Protein AF-A0AA48KE29-F1 (afdb_monomer_lite)

Sequence (169 aa):
MADDFLARIPGLPEPDLRAYLAGARRYRREAVEAAAAELQRRGLPLSPGEWAALRPEPEPPRTGLFRDAAGPRLPRIRLVTGLILGAGAAGALAARIWAVRQDLPFELEPTDSKVYLRQMEMVAGKSNLVASQLRHGWEALWAPPALPWTLLVLALALAGAFWRVTTRP

pLDDT: mean 70.02, std 10.38, range [44.47, 83.56]

Organism: NCBI:txid2927980

Radius of gyration: 36.92 Å; chains: 1; bounding box: 67×44×98 Å

Foldseek 3Di:
DCVVLLVCLLVDDPVVLVVCLVPVVPDDLSNVVSSVVNCVVVVNDDDPVSVVSNDPDPDDPPPPPVPPVDPPCVVVLVVVLCVLQVVLQVQLVVLLVVLVVPPDPPDPDCCPPPVNLVVCCVPPNPVVSVVVVVVVVVVVCCDSVNNSVNSNVVSVVVSVVSCVVSPDD

Secondary structure (DSSP, 8-state):
--HHHHTTGGGS-HHHHHHHHHTTTTS-HHHHHHHHHHHHHTT-PPPHHHHHHHSPP-PPP---TTTSSS-TTHHHHHHHHHHHHHHHHHHHHHHHHHHHTT-------GGG-HHHHHHHHHHH-HHHHHHHHHHHHHHHHTSTTTHHHHHHHHHHHHHHHHHHHHH--

Structure (mmCIF, N/CA/C/O backbone):
data_AF-A0AA48KE29-F1
#
_entry.id   AF-A0AA48KE29-F1
#
loop_
_atom_site.group_PDB
_atom_site.id
_atom_site.type_symbol
_atom_site.label_atom_id
_atom_site.label_alt_id
_atom_site.label_comp_id
_atom_site.label_asym_id
_atom_site.label_entity_id
_atom_site.label_seq_id
_atom_site.pdbx_PDB_ins_code
_atom_site.Cartn_x
_atom_site.Cartn_y
_atom_site.Cartn_z
_atom_site.occupancy
_atom_site.B_iso_or_equiv
_atom_site.auth_seq_id
_atom_site.auth_comp_id
_atom_site.auth_asym_id
_atom_site.auth_atom_id
_atom_site.pdbx_PDB_model_num
ATOM 1 N N . MET A 1 1 ? -36.417 22.447 22.128 1.00 48.09 1 MET A N 1
ATOM 2 C CA . MET A 1 1 ? -37.173 21.690 23.158 1.00 48.09 1 MET A CA 1
ATOM 3 C C . MET A 1 1 ? -36.244 21.075 24.223 1.00 48.09 1 MET A C 1
ATOM 5 O O . MET A 1 1 ? -36.537 20.005 24.734 1.00 48.09 1 MET A O 1
ATOM 9 N N . ALA A 1 2 ? -35.130 21.728 24.587 1.00 50.50 2 ALA A N 1
ATOM 10 C CA . ALA A 1 2 ? -34.271 21.308 25.710 1.00 50.50 2 ALA A CA 1
ATOM 11 C C . ALA A 1 2 ? -34.438 22.221 26.945 1.00 50.50 2 ALA A C 1
ATOM 13 O O . ALA A 1 2 ? -34.061 21.840 28.049 1.00 50.50 2 ALA A O 1
ATOM 14 N N . ASP A 1 3 ? -35.066 23.385 26.763 1.00 56.47 3 ASP A N 1
ATOM 15 C CA . ASP A 1 3 ? -35.152 24.445 27.772 1.00 56.47 3 ASP A CA 1
ATOM 16 C C . ASP A 1 3 ? -36.129 24.123 28.914 1.00 56.47 3 ASP A C 1
ATOM 18 O O . ASP A 1 3 ? -35.900 24.516 30.054 1.00 56.47 3 ASP A O 1
ATOM 22 N N . ASP A 1 4 ? -37.172 23.329 28.645 1.00 68.56 4 ASP A N 1
ATOM 23 C CA . ASP A 1 4 ? -38.212 23.007 29.636 1.00 68.56 4 ASP A CA 1
ATOM 24 C C . ASP A 1 4 ? -37.705 22.074 30.753 1.00 68.56 4 ASP A C 1
ATOM 26 O O . ASP A 1 4 ? -38.232 22.050 31.863 1.00 68.56 4 ASP A O 1
ATOM 30 N N . PHE A 1 5 ? -36.641 21.311 30.479 1.00 67.06 5 PHE A N 1
ATOM 31 C CA . PHE A 1 5 ? -36.051 20.396 31.454 1.00 67.06 5 PHE A CA 1
ATOM 32 C C . PHE A 1 5 ? -35.107 21.118 32.421 1.00 67.06 5 PHE A C 1
ATOM 34 O O . PHE A 1 5 ? -35.189 20.910 33.630 1.00 67.06 5 PHE A O 1
ATOM 41 N N . LEU A 1 6 ? -34.251 22.010 31.909 1.00 71.44 6 LEU A N 1
ATOM 42 C CA . LEU A 1 6 ? -33.340 22.808 32.738 1.00 71.44 6 LEU A CA 1
ATOM 43 C C . LEU A 1 6 ? -34.106 23.810 33.615 1.00 71.44 6 LEU A C 1
ATOM 45 O O . LEU A 1 6 ? -33.726 24.038 34.762 1.00 71.44 6 LEU A O 1
ATOM 49 N N . ALA A 1 7 ? -35.233 24.334 33.122 1.00 76.00 7 ALA A N 1
ATOM 50 C CA . ALA A 1 7 ? -36.098 25.252 33.863 1.00 76.00 7 ALA A CA 1
ATOM 51 C C . ALA A 1 7 ? -36.752 24.634 35.116 1.00 76.00 7 ALA A C 1
ATOM 53 O O . ALA A 1 7 ? -37.162 25.367 36.014 1.00 76.00 7 ALA A O 1
ATOM 54 N N . ARG A 1 8 ? -36.838 23.299 35.211 1.00 76.50 8 ARG A N 1
ATOM 55 C CA . ARG A 1 8 ? -37.430 22.591 36.364 1.00 76.50 8 ARG A CA 1
ATOM 56 C C . ARG A 1 8 ? -36.437 22.311 37.490 1.00 76.50 8 ARG A C 1
ATOM 58 O O . ARG A 1 8 ? -36.859 22.041 38.612 1.00 76.50 8 ARG A O 1
ATOM 65 N N . ILE A 1 9 ? -35.135 22.401 37.215 1.00 76.19 9 ILE A N 1
ATOM 66 C CA . ILE A 1 9 ? -34.064 22.084 38.172 1.00 76.19 9 ILE A CA 1
ATOM 67 C C . ILE A 1 9 ? -34.130 22.941 39.452 1.00 76.19 9 ILE A C 1
ATOM 69 O O . ILE A 1 9 ? -34.004 22.370 40.536 1.00 76.19 9 ILE A O 1
ATOM 73 N N . PRO A 1 10 ? -34.432 24.255 39.395 1.00 77.50 10 PRO A N 1
ATOM 74 C CA . PRO A 1 10 ? -34.580 25.079 40.597 1.00 77.50 10 PRO A CA 1
ATOM 75 C C . PRO A 1 10 ? -35.747 24.673 41.509 1.00 77.50 10 PRO A C 1
ATOM 77 O O . PRO A 1 10 ? -35.773 25.067 42.668 1.00 77.50 10 PRO A O 1
ATOM 80 N N . GLY A 1 11 ? -36.720 23.898 41.019 1.00 79.94 11 GLY A N 1
ATOM 81 C CA . GLY A 1 11 ? -37.860 23.420 41.810 1.00 79.94 11 GLY A CA 1
ATOM 82 C C . GLY A 1 11 ? -37.641 22.058 42.472 1.00 79.94 11 GLY A C 1
ATOM 83 O O . GLY A 1 11 ? -38.502 21.606 43.224 1.00 79.94 11 GLY A O 1
ATOM 84 N N . LEU A 1 12 ? -36.519 21.385 42.196 1.00 83.25 12 LEU A N 1
ATOM 85 C CA . LEU A 1 12 ? -36.280 20.028 42.684 1.00 83.25 12 LEU A CA 1
ATOM 86 C C . LEU A 1 12 ? -35.873 20.005 44.169 1.00 83.25 12 LEU A C 1
ATOM 88 O O . LEU A 1 12 ? -35.145 20.896 44.638 1.00 83.25 12 LEU A O 1
ATOM 92 N N . PRO A 1 13 ? -36.311 18.977 44.920 1.00 83.56 13 PRO A N 1
ATOM 93 C CA . PRO A 1 13 ? -35.855 18.749 46.281 1.00 83.56 13 PRO A CA 1
ATOM 94 C C . PRO A 1 13 ? -34.391 18.271 46.285 1.00 83.56 13 PRO A C 1
ATOM 96 O O . PRO A 1 13 ? -33.898 17.665 45.335 1.00 83.56 13 PRO A O 1
ATOM 99 N N . GLU A 1 14 ? -33.681 18.542 47.380 1.00 79.75 14 GLU A N 1
ATOM 100 C CA . GLU A 1 14 ? -32.266 18.186 47.566 1.00 79.75 14 GLU A CA 1
ATOM 101 C C . GLU A 1 14 ? -31.884 16.728 47.216 1.00 79.75 14 GLU A C 1
ATOM 103 O O . GLU A 1 14 ? -30.881 16.551 46.516 1.00 79.75 14 GLU A O 1
ATOM 108 N N . PRO A 1 15 ? -32.623 15.678 47.641 1.00 82.50 15 PRO A N 1
ATOM 109 C CA . PRO A 1 15 ? -32.271 14.297 47.299 1.00 82.50 15 PRO A CA 1
ATOM 110 C C . PRO A 1 15 ? -32.257 14.040 45.788 1.00 82.50 15 PRO A C 1
ATOM 112 O O . PRO A 1 15 ? -31.406 13.293 45.303 1.00 82.50 15 PRO A O 1
ATOM 115 N N . ASP A 1 16 ? -33.134 14.705 45.036 1.00 82.12 16 ASP A N 1
ATOM 116 C CA . ASP A 1 16 ? -33.209 14.546 43.586 1.00 82.12 16 ASP A CA 1
ATOM 117 C C . ASP A 1 16 ? -32.013 15.220 42.909 1.00 82.12 16 ASP A C 1
ATOM 119 O O . ASP A 1 16 ? -31.391 14.627 42.029 1.00 82.12 16 ASP A O 1
ATOM 123 N N . LEU A 1 17 ? -31.610 16.412 43.371 1.00 80.38 17 LEU A N 1
ATOM 124 C CA . LEU A 1 17 ? -30.406 17.101 42.883 1.00 80.38 17 LEU A CA 1
ATOM 125 C C . LEU A 1 17 ? -29.137 16.260 43.102 1.00 80.38 17 LEU A C 1
ATOM 127 O O . LEU A 1 17 ? -28.291 16.167 42.210 1.00 80.38 17 LEU A O 1
ATOM 131 N N . ARG A 1 18 ? -29.022 15.578 44.248 1.00 81.81 18 ARG A N 1
ATOM 132 C CA . ARG A 1 18 ? -27.901 14.660 44.517 1.00 81.81 18 ARG A CA 1
ATOM 133 C C . ARG A 1 18 ? -27.957 13.391 43.661 1.00 81.81 18 ARG A C 1
ATOM 135 O O . ARG A 1 18 ? -26.910 12.884 43.255 1.00 81.81 18 ARG A O 1
ATOM 142 N N . ALA A 1 19 ? -29.149 12.903 43.315 1.00 82.25 19 ALA A N 1
ATOM 143 C CA . ALA A 1 19 ? -29.303 11.774 42.396 1.00 82.25 19 ALA A CA 1
ATOM 144 C C . ALA A 1 19 ? -28.784 12.095 40.979 1.00 82.25 19 ALA A C 1
ATOM 146 O O . ALA A 1 19 ? -28.225 11.214 40.317 1.00 82.25 19 ALA A O 1
ATOM 147 N N . TYR A 1 20 ? -28.891 13.351 40.528 1.00 78.44 20 TYR A N 1
ATOM 148 C CA . TYR A 1 20 ? -28.284 13.796 39.264 1.00 78.44 20 TYR A CA 1
ATOM 149 C C . TYR A 1 20 ? -26.756 13.740 39.297 1.00 78.44 20 TYR A C 1
ATOM 151 O O . TYR A 1 20 ? -26.146 13.282 38.329 1.00 78.44 20 TYR A O 1
ATOM 159 N N . LEU A 1 21 ? -26.141 14.141 40.413 1.00 79.75 21 LEU A N 1
ATOM 160 C CA . LEU A 1 21 ? -24.689 14.073 40.598 1.00 79.75 21 LEU A CA 1
ATOM 161 C C . LEU A 1 21 ? -24.191 12.625 40.656 1.00 79.75 21 LEU A C 1
ATOM 163 O O . LEU A 1 21 ? -23.239 12.268 39.963 1.00 79.75 21 LEU A O 1
ATOM 167 N N . ALA A 1 22 ? -24.879 11.759 41.405 1.00 79.75 22 ALA A N 1
ATOM 168 C CA . ALA A 1 22 ? -24.563 10.330 41.467 1.00 79.75 22 ALA A CA 1
ATOM 169 C C . ALA A 1 22 ? -24.740 9.631 40.103 1.00 79.75 22 ALA A C 1
ATOM 171 O O . ALA A 1 22 ? -24.030 8.680 39.773 1.00 79.75 22 ALA A O 1
ATOM 172 N N . GLY A 1 23 ? -25.681 10.120 39.292 1.00 75.31 23 GLY A N 1
ATOM 173 C CA . GLY A 1 23 ? -25.985 9.631 37.953 1.00 75.31 23 GLY A CA 1
ATOM 174 C C . GLY A 1 23 ? -25.289 10.380 36.817 1.00 75.31 23 GLY A C 1
ATOM 175 O O . GLY A 1 23 ? -25.750 10.250 35.684 1.00 75.31 23 GLY A O 1
ATOM 176 N N . ALA A 1 24 ? -24.211 11.137 37.062 1.00 69.88 24 ALA A N 1
ATOM 177 C CA . ALA A 1 24 ? -23.608 12.051 36.078 1.00 69.88 24 ALA A CA 1
ATOM 178 C C . ALA A 1 24 ? -23.273 11.415 34.710 1.00 69.88 24 ALA A C 1
ATOM 180 O O . ALA A 1 24 ? -23.283 12.092 33.688 1.00 69.88 24 ALA A O 1
ATOM 181 N N . ARG A 1 25 ? -23.039 10.095 34.663 1.00 68.00 25 ARG A N 1
ATOM 182 C CA . ARG A 1 25 ? -22.801 9.333 33.419 1.00 68.00 25 ARG A CA 1
ATOM 183 C C . ARG A 1 25 ? -24.062 9.039 32.593 1.00 68.00 25 ARG A C 1
ATOM 185 O O . ARG A 1 25 ? -23.949 8.686 31.424 1.00 68.00 25 ARG A O 1
ATOM 192 N N . ARG A 1 26 ? -25.248 9.107 33.202 1.00 70.25 26 ARG A N 1
ATOM 193 C CA . ARG A 1 26 ? -26.552 8.802 32.580 1.00 70.25 26 ARG A CA 1
ATOM 194 C C . ARG A 1 26 ? -27.308 10.056 32.151 1.00 70.25 26 ARG A C 1
ATOM 196 O O . ARG A 1 26 ? -28.163 9.973 31.274 1.00 70.25 26 ARG A O 1
ATOM 203 N N . TYR A 1 27 ? -27.006 11.196 32.764 1.00 71.94 27 TYR A N 1
ATOM 204 C CA . TYR A 1 27 ? -27.677 12.463 32.498 1.00 71.94 27 TYR A CA 1
ATOM 205 C C . TYR A 1 27 ? -26.854 13.362 31.578 1.00 71.94 27 TYR A C 1
ATOM 207 O O . TYR A 1 27 ? -25.634 13.241 31.479 1.00 71.94 27 TYR A O 1
ATOM 215 N N . ARG A 1 28 ? -27.532 14.284 30.882 1.00 75.94 28 ARG A N 1
ATOM 216 C CA . ARG A 1 28 ? -26.840 15.305 30.090 1.00 75.94 28 ARG A CA 1
ATOM 217 C C . ARG A 1 28 ? -26.005 16.181 31.010 1.00 75.94 28 ARG A C 1
ATOM 219 O O . ARG A 1 28 ? -26.493 16.638 32.040 1.00 75.94 28 ARG A O 1
ATOM 226 N N . ARG A 1 29 ? -24.785 16.475 30.570 1.00 76.25 29 ARG A N 1
ATOM 227 C CA . ARG A 1 29 ? -23.817 17.309 31.285 1.00 76.25 29 ARG A CA 1
ATOM 228 C C . ARG A 1 29 ? -24.410 18.643 31.758 1.00 76.25 29 ARG A C 1
ATOM 230 O O . ARG A 1 29 ? -24.250 18.996 32.916 1.00 76.25 29 ARG A O 1
ATOM 237 N N . GLU A 1 30 ? -25.191 19.297 30.903 1.00 77.75 30 GLU A N 1
ATOM 238 C CA . GLU A 1 30 ? -25.873 20.568 31.198 1.00 77.75 30 GLU A CA 1
ATOM 239 C C . GLU A 1 30 ? -26.827 20.478 32.405 1.00 77.75 30 GLU A C 1
ATOM 241 O O . GLU A 1 30 ? -26.907 21.403 33.207 1.00 77.75 30 GLU A O 1
ATOM 246 N N . ALA A 1 31 ? -27.523 19.350 32.579 1.00 77.00 31 ALA A N 1
ATOM 247 C CA . ALA A 1 31 ? -28.440 19.145 33.701 1.00 77.00 31 ALA A CA 1
ATOM 248 C C . ALA A 1 31 ? -27.696 18.879 35.018 1.00 77.00 31 ALA A C 1
ATOM 250 O O . ALA A 1 31 ? -28.123 19.325 36.080 1.00 77.00 31 ALA A O 1
ATOM 251 N N . VAL A 1 32 ? -26.570 18.168 34.940 1.00 79.25 32 VAL A N 1
ATOM 252 C CA . VAL A 1 32 ? -25.719 17.857 36.095 1.00 79.25 32 VAL A CA 1
ATOM 253 C C . VAL A 1 32 ? -25.006 19.125 36.589 1.00 79.25 32 VAL A C 1
ATOM 255 O O . VAL A 1 32 ? -24.951 19.369 37.793 1.00 79.25 32 VAL A O 1
ATOM 258 N N . GLU A 1 33 ? -24.536 19.973 35.670 1.00 80.62 33 GLU A N 1
ATOM 259 C CA . GLU A 1 33 ? -23.935 21.278 35.984 1.00 80.62 33 GLU A CA 1
ATOM 260 C C . GLU A 1 33 ? -24.963 22.254 36.583 1.00 80.62 33 GLU A C 1
ATOM 262 O O . GLU A 1 33 ? -24.674 22.923 37.577 1.00 80.62 33 GLU A O 1
ATOM 267 N N . ALA A 1 34 ? -26.190 22.288 36.053 1.00 81.88 34 ALA A N 1
ATOM 268 C CA . ALA A 1 34 ? -27.270 23.104 36.609 1.00 81.88 34 ALA A CA 1
ATOM 269 C C . ALA A 1 34 ? -27.697 22.646 38.019 1.00 81.88 34 ALA A C 1
ATOM 271 O O . ALA A 1 34 ? -27.922 23.484 38.893 1.00 81.88 34 ALA A O 1
ATOM 272 N N . ALA A 1 35 ? -27.754 21.334 38.274 1.00 81.38 35 ALA A N 1
ATOM 273 C CA . ALA A 1 35 ? -28.049 20.792 39.602 1.00 81.38 35 ALA A CA 1
ATOM 274 C C . ALA A 1 35 ? -26.939 21.108 40.623 1.00 81.38 35 ALA A C 1
ATOM 276 O O . ALA A 1 35 ? -27.234 21.479 41.760 1.00 81.38 35 ALA A O 1
ATOM 277 N N . ALA A 1 36 ? -25.668 21.026 40.209 1.00 81.19 36 ALA A N 1
ATOM 278 C CA . ALA A 1 36 ? -24.526 21.433 41.029 1.00 81.19 36 ALA A CA 1
ATOM 279 C C . ALA A 1 36 ? -24.578 22.930 41.386 1.00 81.19 36 ALA A C 1
ATOM 281 O O . ALA A 1 36 ? -24.389 23.300 42.547 1.00 81.19 36 ALA A O 1
ATOM 282 N N . ALA A 1 37 ? -24.881 23.787 40.405 1.00 82.69 37 ALA A N 1
ATOM 283 C CA . ALA A 1 37 ? -24.996 25.229 40.607 1.00 82.69 37 ALA A CA 1
ATOM 284 C C . ALA A 1 37 ? -26.143 25.594 41.565 1.00 82.69 37 ALA A C 1
ATOM 286 O O . ALA A 1 37 ? -26.004 26.504 42.383 1.00 82.69 37 ALA A O 1
ATOM 287 N N . GLU A 1 38 ? -27.258 24.866 41.501 1.00 82.75 38 GLU A N 1
ATOM 288 C CA . GLU A 1 38 ? -28.406 25.081 42.381 1.00 82.75 38 GLU A CA 1
ATOM 289 C C . GLU A 1 38 ? -28.124 24.634 43.828 1.00 82.75 38 GLU A C 1
ATOM 291 O O . GLU A 1 38 ? -28.451 25.359 44.768 1.00 82.75 38 GLU A O 1
ATOM 296 N N . LEU A 1 39 ? -27.436 23.504 44.035 1.00 82.94 39 LEU A N 1
ATOM 297 C CA . LEU A 1 39 ? -26.978 23.085 45.371 1.00 82.94 39 LEU A CA 1
ATOM 298 C C . LEU A 1 39 ? -26.028 24.117 45.994 1.00 82.94 39 LEU A C 1
ATOM 300 O O . LEU A 1 39 ? -26.173 24.474 47.165 1.00 82.94 39 LEU A O 1
ATOM 304 N N . GLN A 1 40 ? -25.118 24.669 45.188 1.00 82.75 40 GLN A N 1
ATOM 305 C CA . GLN A 1 40 ? -24.203 25.718 45.627 1.00 82.75 40 GLN A CA 1
ATOM 306 C C . GLN A 1 40 ? -24.939 27.022 45.976 1.00 82.75 40 GLN A C 1
ATOM 308 O O . GLN A 1 40 ? -24.628 27.642 46.994 1.00 82.75 40 GLN A O 1
ATOM 313 N N . ARG A 1 41 ? -25.949 27.422 45.187 1.00 81.31 41 ARG A N 1
ATOM 314 C CA . ARG A 1 41 ? -26.811 28.583 45.491 1.00 81.31 41 ARG A CA 1
ATOM 315 C C . ARG A 1 41 ? -27.574 28.421 46.802 1.00 81.31 41 ARG A C 1
ATOM 317 O O . ARG A 1 41 ? -27.762 29.403 47.513 1.00 81.31 41 ARG A O 1
ATOM 324 N N . ARG A 1 42 ? -27.977 27.194 47.136 1.00 83.50 42 ARG A N 1
ATOM 325 C CA . ARG A 1 42 ? -28.668 26.857 48.392 1.00 83.50 42 ARG A CA 1
ATOM 326 C C . ARG A 1 42 ? -27.726 26.738 49.595 1.00 83.50 42 ARG A C 1
ATOM 328 O O . ARG A 1 42 ? -28.188 26.446 50.692 1.00 83.50 42 ARG A O 1
ATOM 335 N N . GLY A 1 43 ? -26.424 26.966 49.405 1.00 80.75 43 GLY A N 1
ATOM 336 C CA . GLY A 1 43 ? -25.426 26.881 50.471 1.00 80.75 43 GLY A CA 1
ATOM 337 C C . GLY A 1 43 ? -25.136 25.450 50.929 1.00 80.75 43 GLY A C 1
ATOM 338 O O . GLY A 1 43 ? -24.583 25.267 52.011 1.00 80.75 43 GLY A O 1
ATOM 339 N N . LEU A 1 44 ? -25.497 24.441 50.130 1.00 81.62 44 LEU A N 1
ATOM 340 C CA . LEU A 1 44 ? -25.225 23.036 50.420 1.00 81.62 44 LEU A CA 1
ATOM 341 C C . LEU A 1 44 ? -23.851 22.666 49.833 1.00 81.62 44 LEU A C 1
ATOM 343 O O . LEU A 1 44 ? -23.702 22.631 48.608 1.00 81.62 44 LEU A O 1
ATOM 347 N N . PRO A 1 45 ? -22.822 22.429 50.670 1.00 77.50 45 PRO A N 1
ATOM 348 C CA . PRO A 1 45 ? -21.479 22.157 50.180 1.00 77.50 45 PRO A CA 1
ATOM 349 C C . PRO A 1 45 ? -21.417 20.786 49.500 1.00 77.50 45 PRO A C 1
ATOM 351 O O . PRO A 1 45 ? -21.795 19.771 50.081 1.00 77.50 45 PRO A O 1
ATOM 354 N N . LEU A 1 46 ? -20.892 20.766 48.275 1.00 78.38 46 LEU A N 1
ATOM 355 C CA . LEU A 1 46 ? -20.609 19.542 47.530 1.00 78.38 46 LEU A CA 1
ATOM 356 C C . LEU A 1 46 ? -19.382 18.834 48.120 1.00 78.38 46 LEU A C 1
ATOM 358 O O . LEU A 1 46 ? -18.339 19.453 48.361 1.00 78.38 46 LEU A O 1
ATOM 362 N N . SER A 1 47 ? -19.497 17.526 48.322 1.00 80.31 47 SER A N 1
ATOM 363 C CA . SER A 1 47 ? -18.421 16.659 48.796 1.00 80.31 47 SER A CA 1
ATOM 364 C C . SER A 1 47 ? -17.283 16.562 47.765 1.00 80.31 47 SER A C 1
ATOM 366 O O . SER A 1 47 ? -17.535 16.595 46.557 1.00 80.31 47 SER A O 1
ATOM 368 N N . PRO A 1 48 ? -16.016 16.361 48.184 1.00 74.81 48 PRO A N 1
ATOM 369 C CA . PRO A 1 48 ? -14.896 16.127 47.266 1.00 74.81 48 PRO A CA 1
ATOM 370 C C . PRO A 1 48 ? -15.129 14.985 46.261 1.00 74.81 48 PRO A C 1
ATOM 372 O O . PRO A 1 48 ? -14.636 15.050 45.135 1.00 74.81 48 PRO A O 1
ATOM 375 N N . GLY A 1 49 ? -15.907 13.961 46.638 1.00 72.81 49 GLY A N 1
ATOM 376 C CA . GLY A 1 49 ? -16.294 12.866 45.740 1.00 72.81 49 GLY A CA 1
ATOM 377 C C . GLY A 1 49 ? -17.302 13.280 44.661 1.00 72.81 49 GLY A C 1
ATOM 378 O O . GLY A 1 49 ? -17.238 12.788 43.538 1.00 72.81 49 GLY A O 1
ATOM 379 N N . GLU A 1 50 ? -18.183 14.235 44.964 1.00 76.00 50 GLU A N 1
ATOM 380 C CA . GLU A 1 50 ? -19.152 14.792 44.009 1.00 76.00 50 GLU A CA 1
ATOM 381 C C . GLU A 1 50 ? -18.448 15.723 43.014 1.00 76.00 50 GLU A C 1
ATOM 383 O O . GLU A 1 50 ? -18.695 15.653 41.812 1.00 76.00 50 GLU A O 1
ATOM 388 N N . TRP A 1 51 ? -17.471 16.507 43.483 1.00 75.50 51 TRP A N 1
ATOM 389 C CA . TRP A 1 51 ? -16.584 17.287 42.612 1.00 75.50 51 TRP A CA 1
ATOM 390 C C . TRP A 1 51 ? -15.744 16.414 41.682 1.00 75.50 51 TRP A C 1
ATOM 392 O O . TRP A 1 51 ? -15.527 16.773 40.524 1.00 75.50 51 TRP A O 1
ATOM 402 N N . ALA A 1 52 ? -15.264 15.270 42.173 1.00 73.25 52 ALA A N 1
ATOM 403 C CA . ALA A 1 52 ? -14.518 14.324 41.355 1.00 73.25 52 ALA A CA 1
ATOM 404 C C . ALA A 1 52 ? -15.396 13.715 40.249 1.00 73.25 52 ALA A C 1
ATOM 406 O O . ALA A 1 52 ? -14.926 13.577 39.124 1.00 73.25 52 ALA A O 1
ATOM 407 N N . ALA A 1 53 ? -16.671 13.429 40.535 1.00 71.25 53 ALA A N 1
ATOM 408 C CA . ALA A 1 53 ? -17.625 12.909 39.553 1.00 71.25 53 ALA A CA 1
ATOM 409 C C . ALA A 1 53 ? -17.987 13.920 38.445 1.00 71.25 53 ALA A C 1
ATOM 411 O O . ALA A 1 53 ? -18.361 13.515 37.345 1.00 71.25 53 ALA A O 1
ATOM 412 N N . LEU A 1 54 ? -17.856 15.223 38.724 1.00 70.88 54 LEU A N 1
ATOM 413 C CA . LEU A 1 54 ? -18.050 16.306 37.753 1.00 70.88 54 LEU A CA 1
ATOM 414 C C . LEU A 1 54 ? -16.827 16.553 36.865 1.00 70.88 54 LEU A C 1
ATOM 416 O O . LEU A 1 54 ? -16.955 17.189 35.814 1.00 70.88 54 LEU A O 1
ATOM 420 N N . ARG A 1 55 ? -15.633 16.085 37.261 1.00 73.19 55 ARG A N 1
ATOM 421 C CA . ARG A 1 55 ? -14.466 16.207 36.387 1.00 73.19 55 ARG A CA 1
ATOM 422 C C . ARG A 1 55 ? -14.677 15.308 35.173 1.00 73.19 55 ARG A C 1
ATOM 424 O O . ARG A 1 55 ? -14.985 14.129 35.346 1.00 73.19 55 ARG A O 1
ATOM 431 N N . PRO A 1 56 ? -14.480 15.823 33.948 1.00 63.62 56 PRO A N 1
ATOM 432 C CA . PRO A 1 56 ? -14.382 14.943 32.802 1.00 63.62 56 PRO A CA 1
ATOM 433 C C . PRO A 1 56 ? -13.226 13.980 33.079 1.00 63.62 56 PRO A C 1
ATOM 435 O O . PRO A 1 56 ? -12.094 14.420 33.291 1.00 63.62 56 PRO A O 1
ATOM 438 N N . GLU A 1 57 ? -13.523 12.679 33.125 1.00 65.00 57 GLU A N 1
ATOM 439 C CA . GLU A 1 57 ? -12.489 11.651 33.022 1.00 65.00 57 GLU A CA 1
ATOM 440 C C . GLU A 1 57 ? -11.594 12.048 31.844 1.00 65.00 57 GLU A C 1
ATOM 442 O O . GLU A 1 57 ? -12.135 12.402 30.785 1.00 65.00 57 GLU A O 1
ATOM 447 N N . PRO A 1 58 ? -10.259 12.067 32.005 1.00 63.78 58 PRO A N 1
ATOM 448 C CA . PRO A 1 58 ? -9.387 12.287 30.868 1.00 63.78 58 PRO A CA 1
ATOM 449 C C . PRO A 1 58 ? -9.763 11.228 29.837 1.00 63.78 58 PRO A C 1
ATOM 451 O O . PRO A 1 58 ? -9.621 10.035 30.105 1.00 63.78 58 PRO A O 1
ATOM 454 N N . GLU A 1 59 ? -10.317 11.651 28.692 1.00 55.47 59 GLU A N 1
ATOM 455 C CA . GLU A 1 59 ? -10.573 10.714 27.605 1.00 55.47 59 GLU A CA 1
ATOM 456 C C . GLU A 1 59 ? -9.251 9.976 27.380 1.00 55.47 59 GLU A C 1
ATOM 458 O O . GLU A 1 59 ? -8.225 10.639 27.168 1.00 55.47 59 GLU A O 1
ATOM 463 N N . PRO A 1 60 ? -9.226 8.631 27.475 1.00 58.62 60 PRO A N 1
ATOM 464 C CA . PRO A 1 60 ? -8.024 7.903 27.125 1.00 58.62 60 PRO A CA 1
ATOM 465 C C . PRO A 1 60 ? -7.639 8.364 25.719 1.00 58.62 60 PRO A C 1
ATOM 467 O O . PRO A 1 60 ? -8.539 8.552 24.887 1.00 58.62 60 PRO A O 1
ATOM 470 N N . PRO A 1 61 ? -6.344 8.610 25.453 1.00 53.16 61 PRO A N 1
ATOM 471 C CA . PRO A 1 61 ? -5.918 9.139 24.172 1.00 53.16 61 PRO A CA 1
ATOM 472 C C . PRO A 1 61 ? -6.559 8.282 23.083 1.00 53.16 61 PRO A C 1
ATOM 474 O O . PRO A 1 61 ? -6.372 7.064 23.045 1.00 53.16 61 PRO A O 1
ATOM 477 N N . ARG A 1 62 ? -7.397 8.907 22.246 1.00 50.72 62 ARG A N 1
ATOM 478 C CA . ARG A 1 62 ? -8.082 8.265 21.119 1.00 50.72 62 ARG A CA 1
ATOM 479 C C . ARG A 1 62 ? -7.057 7.922 20.036 1.00 50.72 62 ARG A C 1
ATOM 481 O O . ARG A 1 62 ? -7.102 8.429 18.923 1.00 50.72 62 ARG A O 1
ATOM 488 N N . THR A 1 63 ? -6.113 7.045 20.352 1.00 51.75 63 THR A N 1
ATOM 489 C CA . THR A 1 63 ? -5.092 6.527 19.434 1.00 51.75 63 THR A CA 1
ATOM 490 C C . THR A 1 63 ? -5.605 5.303 18.654 1.00 51.75 63 THR A C 1
ATOM 492 O O . THR A 1 63 ? -4.847 4.669 17.926 1.00 51.75 63 THR A O 1
ATOM 495 N N . GLY A 1 64 ? -6.893 4.951 18.791 1.00 49.16 64 GLY A N 1
ATOM 496 C CA . GLY A 1 64 ? -7.473 3.694 18.292 1.00 49.16 64 GLY A CA 1
ATOM 497 C C . GLY A 1 64 ? -8.433 3.786 17.099 1.00 49.16 64 GLY A C 1
ATOM 498 O O . GLY A 1 64 ? -8.763 2.751 16.526 1.00 49.16 64 GLY A O 1
ATOM 499 N N . LEU A 1 65 ? -8.854 4.978 16.652 1.00 51.59 65 LEU A N 1
ATOM 500 C CA . LEU A 1 65 ? -9.881 5.108 15.593 1.00 51.59 65 LEU A CA 1
ATOM 501 C C . LEU A 1 65 ? -9.473 4.512 14.227 1.00 51.59 65 LEU A C 1
ATOM 503 O O . LEU A 1 65 ? -10.336 4.206 13.412 1.00 51.59 65 LEU A O 1
ATOM 507 N N . PHE A 1 66 ? -8.182 4.256 14.001 1.00 51.69 66 PHE A N 1
ATOM 508 C CA . PHE A 1 66 ? -7.684 3.547 12.813 1.00 51.69 66 PHE A CA 1
ATOM 509 C C . PHE A 1 66 ? -7.272 2.086 13.060 1.00 51.69 66 PHE A C 1
ATOM 511 O O . PHE A 1 66 ? -6.851 1.409 12.113 1.00 51.69 66 PHE A O 1
ATOM 518 N N . ARG A 1 67 ? -7.356 1.590 14.303 1.00 48.25 67 ARG A N 1
ATOM 519 C CA . ARG A 1 67 ? -6.882 0.246 14.670 1.00 48.25 67 ARG A CA 1
ATOM 520 C C . ARG A 1 67 ? -8.007 -0.782 14.801 1.00 48.25 67 ARG A C 1
ATOM 522 O O . ARG A 1 67 ? -7.783 -1.922 14.409 1.00 48.25 67 ARG A O 1
ATOM 529 N N . ASP A 1 68 ? -9.206 -0.368 15.214 1.00 48.41 68 ASP A N 1
ATOM 530 C CA . ASP A 1 68 ? -10.236 -1.328 15.651 1.00 48.41 68 ASP A CA 1
ATOM 531 C C . ASP A 1 68 ? -11.429 -1.508 14.691 1.00 48.41 68 ASP A C 1
ATOM 533 O O . ASP A 1 68 ? -12.163 -2.485 14.803 1.00 48.41 68 ASP A O 1
ATOM 537 N N . ALA A 1 69 ? -11.594 -0.660 13.667 1.00 51.00 69 ALA A N 1
ATOM 538 C CA . ALA A 1 69 ? -12.642 -0.829 12.638 1.00 51.00 69 ALA A CA 1
ATOM 539 C C . ALA A 1 69 ? -12.335 -1.948 11.615 1.00 51.00 69 ALA A C 1
ATOM 541 O O . ALA A 1 69 ? -13.036 -2.141 10.623 1.00 51.00 69 ALA A O 1
ATOM 542 N N . ALA A 1 70 ? -11.242 -2.668 11.831 1.00 51.97 70 ALA A N 1
ATOM 543 C CA . ALA A 1 70 ? -10.602 -3.538 10.877 1.00 51.97 70 ALA A CA 1
ATOM 544 C C . ALA A 1 70 ? -10.560 -4.952 11.460 1.00 51.97 70 ALA A C 1
ATOM 546 O O . ALA A 1 70 ? -9.679 -5.259 12.258 1.00 51.97 70 ALA A O 1
ATOM 547 N N . GLY A 1 71 ? -11.520 -5.807 11.092 1.00 55.94 71 GLY A N 1
ATOM 548 C CA . GLY A 1 71 ? -11.589 -7.187 11.589 1.00 55.94 71 GLY A CA 1
ATOM 549 C C . GLY A 1 71 ? -10.259 -7.958 11.445 1.00 55.94 71 GLY A C 1
ATOM 550 O O . GLY A 1 71 ? -9.371 -7.532 10.701 1.00 55.94 71 GLY A O 1
ATOM 551 N N . PRO A 1 72 ? -10.108 -9.139 12.077 1.00 59.69 72 PRO A N 1
ATOM 552 C CA . PRO A 1 72 ? -8.829 -9.860 12.251 1.00 59.69 72 PRO A CA 1
ATOM 553 C C . PRO A 1 72 ? -8.057 -10.203 10.957 1.00 59.69 72 PRO A C 1
ATOM 555 O O . PRO A 1 72 ? -6.923 -10.678 11.003 1.00 59.69 72 PRO A O 1
ATOM 558 N N . ARG A 1 73 ? -8.648 -9.954 9.784 1.00 60.81 73 ARG A N 1
ATOM 559 C CA . ARG A 1 73 ? -8.057 -10.148 8.455 1.00 60.81 73 ARG A CA 1
ATOM 560 C C . ARG A 1 73 ? -7.259 -8.940 7.952 1.00 60.81 73 ARG A C 1
ATOM 562 O O . ARG A 1 73 ? -6.293 -9.132 7.217 1.00 60.81 73 ARG A O 1
ATOM 569 N N . LEU A 1 74 ? -7.588 -7.715 8.366 1.00 66.50 74 LEU A N 1
ATOM 570 C CA . LEU A 1 74 ? -6.887 -6.507 7.914 1.00 66.50 74 LEU A CA 1
ATOM 571 C C . LEU A 1 74 ? -5.391 -6.442 8.269 1.00 66.50 74 LEU A C 1
ATOM 573 O O . LEU A 1 74 ? -4.622 -6.027 7.400 1.00 66.50 74 LEU A O 1
ATOM 577 N N . PRO A 1 75 ? -4.923 -6.853 9.467 1.00 72.38 75 PRO A N 1
ATOM 578 C CA . PRO A 1 75 ? -3.488 -6.855 9.747 1.00 72.38 75 PRO A CA 1
ATOM 579 C C . PRO A 1 75 ? -2.732 -7.836 8.841 1.00 72.38 75 PRO A C 1
ATOM 581 O O . PRO A 1 75 ? -1.633 -7.523 8.389 1.00 72.38 75 PRO A O 1
ATOM 584 N N . ARG A 1 76 ? -3.341 -8.980 8.493 1.00 71.50 76 ARG A N 1
ATOM 585 C CA . ARG A 1 76 ? -2.758 -9.939 7.540 1.00 71.50 76 ARG A CA 1
ATOM 586 C C . ARG A 1 76 ? -2.710 -9.377 6.120 1.00 71.50 76 ARG A C 1
ATOM 588 O O . ARG A 1 76 ? -1.674 -9.476 5.474 1.00 71.50 76 ARG A O 1
ATOM 595 N N . ILE A 1 77 ? -3.788 -8.743 5.655 1.00 75.00 77 ILE A N 1
ATOM 596 C CA . ILE A 1 77 ? -3.838 -8.118 4.322 1.00 75.00 77 ILE A CA 1
ATOM 597 C C . ILE A 1 77 ? -2.783 -7.010 4.209 1.00 75.00 77 ILE A C 1
ATOM 599 O O . ILE A 1 77 ? -2.058 -6.952 3.216 1.00 75.00 77 ILE A O 1
ATOM 603 N N . ARG A 1 78 ? -2.637 -6.169 5.241 1.00 75.31 78 ARG A N 1
ATOM 604 C CA . ARG A 1 78 ? -1.605 -5.120 5.292 1.00 75.31 78 ARG A CA 1
ATOM 605 C C . ARG A 1 78 ? -0.191 -5.695 5.290 1.00 75.31 78 ARG A C 1
ATOM 607 O O . ARG A 1 78 ? 0.659 -5.164 4.585 1.00 75.31 78 ARG A O 1
ATOM 614 N N . LEU A 1 79 ? 0.049 -6.783 6.023 1.00 78.75 79 LEU A N 1
ATOM 615 C CA . LEU A 1 79 ? 1.353 -7.444 6.060 1.00 78.75 79 LEU A CA 1
ATOM 616 C C . LEU A 1 79 ? 1.731 -8.024 4.693 1.00 78.75 79 LEU A C 1
ATOM 618 O O . LEU A 1 79 ? 2.826 -7.763 4.207 1.00 78.75 79 LEU A O 1
ATOM 622 N N . VAL A 1 80 ? 0.813 -8.738 4.036 1.00 75.31 80 VAL A N 1
ATOM 623 C CA . VAL A 1 80 ? 1.058 -9.294 2.694 1.00 75.31 80 VAL A CA 1
ATOM 624 C C . VAL A 1 80 ? 1.249 -8.183 1.661 1.00 75.31 80 VAL A C 1
ATOM 626 O O . VAL A 1 80 ? 2.183 -8.239 0.868 1.00 75.31 80 VAL A O 1
ATOM 629 N N . THR A 1 81 ? 0.429 -7.131 1.708 1.00 75.06 81 THR A N 1
ATOM 630 C CA . THR A 1 81 ? 0.584 -5.967 0.819 1.00 75.06 81 THR A CA 1
ATOM 631 C C . THR A 1 81 ? 1.934 -5.280 1.044 1.00 75.06 81 THR A C 1
ATOM 633 O O . THR A 1 81 ? 2.624 -4.941 0.086 1.00 75.06 81 THR A O 1
ATOM 636 N N . GLY A 1 82 ? 2.351 -5.133 2.304 1.00 75.94 82 GLY A N 1
ATOM 637 C CA . GLY A 1 82 ? 3.658 -4.593 2.667 1.00 75.94 82 GLY A CA 1
ATOM 638 C C . GLY A 1 82 ? 4.818 -5.454 2.167 1.00 75.94 82 GLY A C 1
ATOM 639 O O . GLY A 1 82 ? 5.797 -4.906 1.674 1.00 75.94 82 GLY A O 1
ATOM 640 N N . LEU A 1 83 ? 4.697 -6.785 2.217 1.00 78.94 83 LEU A N 1
ATOM 641 C CA . LEU A 1 83 ? 5.699 -7.701 1.660 1.00 78.94 83 LEU A CA 1
ATOM 642 C C . LEU A 1 83 ? 5.805 -7.580 0.137 1.00 78.94 83 LEU A C 1
ATOM 644 O O . LEU A 1 83 ? 6.917 -7.531 -0.379 1.00 78.94 83 LEU A O 1
ATOM 648 N N . ILE A 1 84 ? 4.676 -7.483 -0.573 1.00 78.94 84 ILE A N 1
ATOM 649 C CA . ILE A 1 84 ? 4.657 -7.289 -2.034 1.00 78.94 84 ILE A CA 1
ATOM 650 C C . ILE A 1 84 ? 5.357 -5.976 -2.403 1.00 78.94 84 ILE A C 1
ATOM 652 O O . ILE A 1 84 ? 6.232 -5.959 -3.269 1.00 78.94 84 ILE A O 1
ATOM 656 N N . LEU A 1 85 ? 5.011 -4.884 -1.717 1.00 78.25 85 LEU A N 1
ATOM 657 C CA . LEU A 1 85 ? 5.620 -3.575 -1.956 1.00 78.25 85 LEU A CA 1
ATOM 658 C C . LEU A 1 85 ? 7.106 -3.560 -1.582 1.00 78.25 85 LEU A C 1
ATOM 660 O O . LEU A 1 85 ? 7.918 -3.036 -2.339 1.00 78.25 85 LEU A O 1
ATOM 664 N N . GLY A 1 86 ? 7.471 -4.163 -0.450 1.00 82.69 86 GLY A N 1
ATOM 665 C CA . GLY A 1 86 ? 8.854 -4.257 0.010 1.00 82.69 86 GLY A CA 1
ATOM 666 C C . GLY A 1 86 ? 9.728 -5.068 -0.943 1.00 82.69 86 GLY A C 1
ATOM 667 O O . GLY A 1 86 ? 10.809 -4.615 -1.311 1.00 82.69 86 GLY A O 1
ATOM 668 N N . ALA A 1 87 ? 9.242 -6.222 -1.406 1.00 74.88 87 ALA A N 1
ATOM 669 C CA . ALA A 1 87 ? 9.941 -7.047 -2.387 1.00 74.88 87 ALA A CA 1
ATOM 670 C C . ALA A 1 87 ? 10.093 -6.325 -3.736 1.00 74.88 87 ALA A C 1
ATOM 672 O O . ALA A 1 87 ? 11.177 -6.341 -4.318 1.00 74.88 87 ALA A O 1
ATOM 673 N N . GLY A 1 88 ? 9.045 -5.636 -4.203 1.00 76.00 88 GLY A N 1
ATOM 674 C CA . GLY A 1 88 ? 9.095 -4.830 -5.425 1.00 76.00 88 GLY A CA 1
ATOM 675 C C . GLY A 1 88 ? 10.085 -3.667 -5.341 1.00 76.00 88 GLY A C 1
ATOM 676 O O . GLY A 1 88 ? 10.900 -3.480 -6.243 1.00 76.00 88 GLY A O 1
ATOM 677 N N . ALA A 1 89 ? 10.071 -2.922 -4.232 1.00 75.38 89 ALA A N 1
ATOM 678 C CA . ALA A 1 89 ? 10.993 -1.814 -3.995 1.00 75.38 89 ALA A CA 1
ATOM 679 C C . ALA A 1 89 ? 12.449 -2.291 -3.866 1.00 75.38 89 ALA A C 1
ATOM 681 O O . ALA A 1 89 ? 13.347 -1.693 -4.458 1.00 75.38 89 ALA A O 1
ATOM 682 N N . ALA A 1 90 ? 12.685 -3.394 -3.148 1.00 75.31 90 ALA A N 1
ATOM 683 C CA . ALA A 1 90 ? 14.008 -4.000 -3.029 1.00 75.31 90 ALA A CA 1
ATOM 684 C C . ALA A 1 90 ? 14.526 -4.508 -4.385 1.00 75.31 90 ALA A C 1
ATOM 686 O O . ALA A 1 90 ? 15.686 -4.274 -4.721 1.00 75.31 90 ALA A O 1
ATOM 687 N N . GLY A 1 91 ? 13.662 -5.135 -5.191 1.00 75.75 91 GLY A N 1
ATOM 688 C CA . GLY A 1 91 ? 13.992 -5.569 -6.549 1.00 75.75 91 GLY A CA 1
ATOM 689 C C . GLY A 1 91 ? 14.350 -4.400 -7.469 1.00 75.75 91 GLY A C 1
ATOM 690 O O . GLY A 1 91 ? 15.376 -4.445 -8.145 1.00 75.75 91 GLY A O 1
ATOM 691 N N . ALA A 1 92 ? 13.564 -3.320 -7.448 1.00 74.62 92 ALA A N 1
ATOM 692 C CA . ALA A 1 92 ? 13.843 -2.113 -8.227 1.00 74.62 92 ALA A CA 1
ATOM 693 C C . ALA A 1 92 ? 15.162 -1.444 -7.807 1.00 74.62 92 ALA A C 1
ATOM 695 O O . ALA A 1 92 ? 15.948 -1.022 -8.658 1.00 74.62 92 ALA A O 1
ATOM 696 N N . LEU A 1 93 ? 15.440 -1.388 -6.502 1.00 74.44 93 LEU A N 1
ATOM 697 C CA . LEU A 1 93 ? 16.694 -0.847 -5.984 1.00 74.44 93 LEU A CA 1
ATOM 698 C C . LEU A 1 93 ? 17.894 -1.706 -6.408 1.00 74.44 93 LEU A C 1
ATOM 700 O O . LEU A 1 93 ? 18.889 -1.167 -6.891 1.00 74.44 93 LEU A O 1
ATOM 704 N N . ALA A 1 94 ? 17.790 -3.031 -6.289 1.00 76.75 94 ALA A N 1
ATOM 705 C CA . ALA A 1 94 ? 18.829 -3.960 -6.728 1.00 76.75 94 ALA A CA 1
ATOM 706 C C . ALA A 1 94 ? 19.095 -3.842 -8.237 1.00 76.75 94 ALA A C 1
ATOM 708 O O . ALA A 1 94 ? 20.250 -3.766 -8.653 1.00 76.75 94 ALA A O 1
ATOM 709 N N . ALA A 1 95 ? 18.037 -3.741 -9.046 1.00 76.00 95 ALA A N 1
ATOM 710 C CA . ALA A 1 95 ? 18.132 -3.520 -10.485 1.00 76.00 95 ALA A CA 1
ATOM 711 C C . ALA A 1 95 ? 18.823 -2.196 -10.825 1.00 76.00 95 ALA A C 1
ATOM 713 O O . ALA A 1 95 ? 19.695 -2.158 -11.690 1.00 76.00 95 ALA A O 1
ATOM 714 N N . ARG A 1 96 ? 18.485 -1.112 -10.115 1.00 73.06 96 ARG A N 1
ATOM 715 C CA . ARG A 1 96 ? 19.122 0.196 -10.307 1.00 73.06 96 ARG A CA 1
ATOM 716 C C . ARG A 1 96 ? 20.610 0.149 -9.970 1.00 73.06 96 ARG A C 1
ATOM 718 O O . ARG A 1 96 ? 21.412 0.689 -10.725 1.00 73.06 96 ARG A O 1
ATOM 725 N N . ILE A 1 97 ? 20.976 -0.509 -8.871 1.00 75.25 97 ILE A N 1
ATOM 726 C CA . ILE A 1 97 ? 22.378 -0.701 -8.479 1.00 75.25 97 ILE A CA 1
ATOM 727 C C . ILE A 1 97 ? 23.116 -1.524 -9.538 1.00 75.25 97 ILE A C 1
ATOM 729 O O . ILE A 1 97 ? 24.234 -1.182 -9.908 1.00 75.25 97 ILE A O 1
ATOM 733 N N . TRP A 1 98 ? 22.498 -2.586 -10.053 1.00 71.81 98 TRP A N 1
ATOM 734 C CA . TRP A 1 98 ? 23.101 -3.431 -11.082 1.00 71.81 98 TRP A CA 1
ATOM 735 C C . TRP A 1 98 ? 23.288 -2.688 -12.410 1.00 71.81 98 TRP A C 1
ATOM 737 O O . TRP A 1 98 ? 24.364 -2.766 -12.994 1.00 71.81 98 TRP A O 1
ATOM 747 N N . ALA A 1 99 ? 22.299 -1.892 -12.828 1.00 66.56 99 ALA A N 1
ATOM 748 C CA . ALA A 1 99 ? 22.376 -1.050 -14.021 1.00 66.56 99 ALA A CA 1
ATOM 749 C C . ALA A 1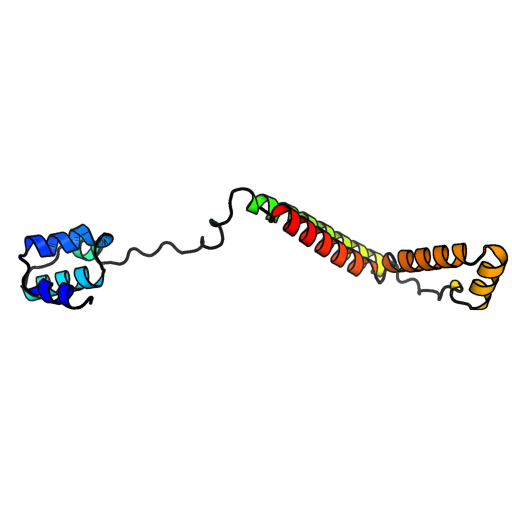 99 ? 23.513 -0.018 -13.932 1.00 66.56 99 ALA A C 1
ATOM 751 O O . ALA A 1 99 ? 24.282 0.119 -14.872 1.00 66.56 99 ALA A O 1
ATOM 752 N N . VAL A 1 100 ? 23.680 0.647 -12.781 1.00 65.62 100 VAL A N 1
ATOM 753 C CA . VAL A 1 100 ? 24.786 1.601 -12.549 1.00 65.62 100 VAL A CA 1
ATOM 754 C C . VAL A 1 100 ? 26.161 0.921 -12.610 1.00 65.62 100 VAL A C 1
ATOM 756 O O . VAL A 1 100 ? 27.155 1.551 -12.952 1.00 65.62 100 VAL A O 1
ATOM 759 N N . ARG A 1 101 ? 26.249 -0.379 -12.305 1.00 61.72 101 ARG A N 1
ATOM 760 C CA . ARG A 1 101 ? 27.504 -1.144 -12.423 1.00 61.72 101 ARG A CA 1
ATOM 761 C C . ARG A 1 101 ? 27.819 -1.585 -13.855 1.00 61.72 101 ARG A C 1
ATOM 763 O O . ARG A 1 101 ? 28.922 -2.074 -14.079 1.00 61.72 101 ARG A O 1
ATOM 770 N N . GLN A 1 102 ? 26.881 -1.435 -14.789 1.00 57.66 102 GLN A N 1
ATOM 771 C CA . GLN A 1 102 ? 27.012 -1.839 -16.189 1.00 57.66 102 GLN A CA 1
ATOM 772 C C . GLN A 1 102 ? 26.969 -0.650 -17.158 1.00 57.66 102 GLN A C 1
ATOM 774 O O . GLN A 1 102 ? 26.434 -0.805 -18.248 1.00 57.66 102 GLN A O 1
ATOM 779 N N . ASP A 1 103 ? 27.535 0.511 -16.801 1.00 47.81 103 ASP A N 1
ATOM 780 C CA . ASP A 1 103 ? 27.772 1.652 -17.714 1.00 47.81 103 ASP A CA 1
ATOM 781 C C . ASP A 1 103 ? 28.764 1.290 -18.855 1.00 47.81 103 ASP A C 1
ATOM 783 O O . ASP A 1 103 ? 29.819 1.894 -19.040 1.00 47.81 103 ASP A O 1
ATOM 787 N N . LEU A 1 104 ? 28.436 0.262 -19.635 1.00 49.81 104 LEU A N 1
ATOM 788 C CA . LEU A 1 104 ? 28.908 0.059 -20.992 1.00 49.81 104 LEU A CA 1
ATOM 789 C C . LEU A 1 104 ? 28.000 0.905 -21.893 1.00 49.81 104 LEU A C 1
ATOM 791 O O . LEU A 1 104 ? 26.775 0.856 -21.737 1.00 49.81 104 LEU A O 1
ATOM 795 N N . PRO A 1 105 ? 28.577 1.712 -22.798 1.00 47.53 105 PRO A N 1
ATOM 796 C CA . PRO A 1 105 ? 27.805 2.579 -23.670 1.00 47.53 105 PRO A CA 1
ATOM 797 C C . PRO A 1 105 ? 26.809 1.720 -24.443 1.00 47.53 105 PRO A C 1
ATOM 799 O O . PRO A 1 105 ? 27.179 0.701 -25.019 1.00 47.53 105 PRO A O 1
ATOM 802 N N . PHE A 1 106 ? 25.543 2.129 -24.397 1.00 51.69 106 PHE A N 1
ATOM 803 C CA . PHE A 1 106 ? 24.443 1.544 -25.151 1.00 51.69 106 PHE A CA 1
ATOM 804 C C . PHE A 1 106 ? 24.792 1.691 -26.641 1.00 51.69 106 PHE A C 1
ATOM 806 O O . PHE A 1 106 ? 24.506 2.718 -27.260 1.00 51.69 106 PHE A O 1
ATOM 813 N N . GLU A 1 107 ? 25.533 0.727 -27.191 1.00 47.16 107 GLU A N 1
ATOM 814 C CA . GLU A 1 107 ? 25.827 0.674 -28.614 1.00 47.16 107 GLU A CA 1
ATOM 815 C C . GLU A 1 107 ? 24.488 0.550 -29.327 1.00 47.16 107 GLU A C 1
ATOM 817 O O . GLU A 1 107 ? 23.705 -0.363 -29.078 1.00 47.16 107 GLU A O 1
ATOM 822 N N . LEU A 1 108 ? 24.200 1.554 -30.149 1.00 44.47 108 LEU A N 1
ATOM 823 C CA . LEU A 1 108 ? 22.982 1.669 -30.926 1.00 44.47 108 LEU A CA 1
ATOM 824 C C . LEU A 1 108 ? 22.824 0.393 -31.766 1.00 44.47 108 LEU A C 1
ATOM 826 O O . LEU A 1 108 ? 23.569 0.168 -32.722 1.00 44.47 108 LEU A O 1
ATOM 830 N N . GLU A 1 109 ? 21.896 -0.466 -31.359 1.00 51.00 109 GLU A N 1
ATOM 831 C CA . GLU A 1 109 ? 21.714 -1.789 -31.940 1.00 51.00 109 GLU A CA 1
ATOM 832 C C . GLU A 1 109 ? 21.291 -1.635 -33.420 1.00 51.00 109 GLU A C 1
ATOM 834 O O . GLU A 1 109 ? 20.342 -0.902 -33.717 1.00 51.00 109 GLU A O 1
ATOM 839 N N . PRO A 1 110 ? 21.971 -2.271 -34.398 1.00 53.62 110 PRO A N 1
ATOM 840 C CA . PRO A 1 110 ? 21.686 -2.082 -35.831 1.00 53.62 110 PRO A CA 1
ATOM 841 C C . PRO A 1 110 ? 20.312 -2.609 -36.289 1.00 53.62 110 PRO A C 1
ATOM 843 O O . PRO A 1 110 ? 19.983 -2.538 -37.477 1.00 53.62 110 PRO A O 1
ATOM 846 N N . THR A 1 111 ? 19.527 -3.170 -35.369 1.00 54.16 111 THR A N 1
ATOM 847 C CA . THR A 1 111 ? 18.239 -3.840 -35.585 1.00 54.16 111 THR A CA 1
ATOM 848 C C . THR A 1 111 ? 17.135 -2.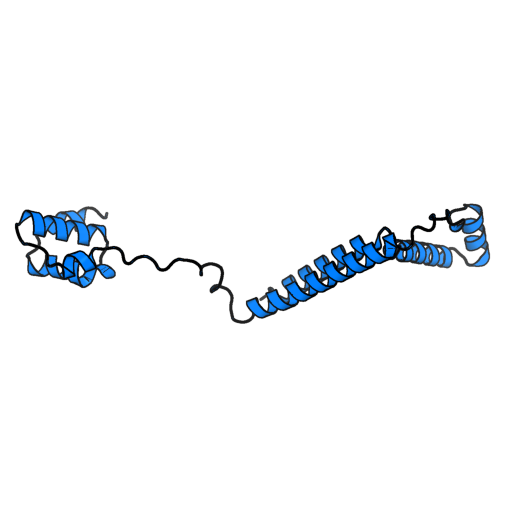904 -36.082 1.00 54.16 111 THR A C 1
ATOM 850 O O . THR A 1 111 ? 16.215 -3.374 -36.751 1.00 54.16 111 THR A O 1
ATOM 853 N N . ASP A 1 112 ? 17.266 -1.590 -35.871 1.00 53.22 112 ASP A N 1
ATOM 854 C CA . ASP A 1 112 ? 16.318 -0.568 -36.354 1.00 53.22 112 ASP A CA 1
ATOM 855 C C . ASP A 1 112 ? 16.596 -0.077 -37.791 1.00 53.22 112 ASP A C 1
ATOM 857 O O . ASP A 1 112 ? 15.882 0.764 -38.352 1.00 53.22 112 ASP A O 1
ATOM 861 N N . SER A 1 113 ? 17.632 -0.611 -38.443 1.00 58.44 113 SER A N 1
ATOM 862 C CA . SER A 1 113 ? 17.895 -0.326 -39.849 1.00 58.44 113 SER A CA 1
ATOM 863 C C . SER A 1 113 ? 16.744 -0.838 -40.722 1.00 58.44 113 SER A C 1
ATOM 865 O O . SER A 1 113 ? 16.432 -2.029 -40.748 1.00 58.44 113 SER A O 1
ATOM 867 N N . LYS A 1 114 ? 16.154 0.049 -41.534 1.00 58.31 114 LYS A N 1
ATOM 868 C CA . LYS A 1 114 ? 15.123 -0.290 -42.541 1.00 58.31 114 LYS A CA 1
ATOM 869 C C . LYS A 1 114 ? 15.537 -1.444 -43.467 1.00 58.31 114 LYS A C 1
ATOM 871 O O . LYS A 1 114 ? 14.678 -2.113 -44.037 1.00 58.31 114 LYS A O 1
ATOM 876 N N . VAL A 1 115 ? 16.842 -1.678 -43.620 1.00 62.59 115 VAL A N 1
ATOM 877 C CA . VAL A 1 115 ? 17.399 -2.801 -44.387 1.00 62.59 115 VAL A CA 1
ATOM 878 C C . VAL A 1 115 ? 17.179 -4.134 -43.661 1.00 62.59 115 VAL A C 1
ATOM 880 O O . VAL A 1 115 ? 16.774 -5.105 -44.298 1.00 62.59 115 VAL A O 1
ATOM 883 N N . TYR A 1 116 ? 17.359 -4.164 -42.338 1.00 59.16 116 TYR A N 1
ATOM 884 C CA . TYR A 1 116 ? 17.188 -5.352 -41.499 1.00 59.16 116 TYR A CA 1
ATOM 885 C C . TYR A 1 116 ? 15.718 -5.788 -41.426 1.00 59.16 116 TYR A C 1
ATOM 887 O O . TYR A 1 116 ? 15.399 -6.955 -41.658 1.00 59.16 116 TYR A O 1
ATOM 895 N N . LEU A 1 117 ? 14.803 -4.831 -41.231 1.00 61.75 117 LEU A N 1
ATOM 896 C CA . LEU A 1 117 ? 13.356 -5.085 -41.245 1.00 61.75 117 LEU A CA 1
ATOM 897 C C . LEU A 1 117 ? 12.889 -5.649 -42.595 1.00 61.75 117 LEU A C 1
ATOM 899 O O . LEU A 1 117 ? 12.132 -6.618 -42.638 1.00 61.75 117 LEU A O 1
ATOM 903 N N . ARG A 1 118 ? 13.399 -5.102 -43.706 1.00 62.06 118 ARG A N 1
ATOM 904 C CA . ARG A 1 118 ? 13.056 -5.569 -45.056 1.00 62.06 118 ARG A CA 1
ATOM 905 C C . ARG A 1 118 ? 13.626 -6.961 -45.361 1.00 62.06 118 ARG A C 1
ATOM 907 O O . ARG A 1 118 ? 12.978 -7.739 -46.057 1.00 62.06 118 ARG A O 1
ATOM 914 N N . GLN A 1 119 ? 14.810 -7.296 -44.844 1.00 59.78 119 GLN A N 1
ATOM 915 C CA . GLN A 1 119 ? 15.375 -8.646 -44.958 1.00 59.78 119 GLN A CA 1
ATOM 916 C C . GLN A 1 119 ? 14.610 -9.668 -44.106 1.00 59.78 119 GLN A C 1
ATOM 918 O O . GLN A 1 119 ? 14.353 -10.770 -44.589 1.00 59.78 119 GLN A O 1
ATOM 923 N N . MET A 1 120 ? 14.172 -9.310 -42.894 1.00 59.09 120 MET A N 1
ATOM 924 C CA . MET A 1 120 ? 13.331 -10.197 -42.080 1.00 59.09 120 MET A CA 1
ATOM 925 C C . MET A 1 120 ? 11.945 -10.427 -42.696 1.00 59.09 120 MET A C 1
ATOM 927 O O . MET A 1 120 ? 11.464 -11.562 -42.686 1.00 59.09 120 MET A O 1
ATOM 931 N N . GLU A 1 121 ? 11.323 -9.399 -43.286 1.00 60.44 121 GLU A N 1
ATOM 932 C CA . GLU A 1 121 ? 10.059 -9.561 -44.023 1.00 60.44 121 GLU A CA 1
ATOM 933 C C . GLU A 1 121 ? 10.201 -10.514 -45.216 1.00 60.44 121 GLU A C 1
ATOM 935 O O . GLU A 1 121 ? 9.314 -11.338 -45.444 1.00 60.44 121 GLU A O 1
ATOM 940 N N . MET A 1 122 ? 11.315 -10.426 -45.955 1.00 61.34 122 MET A N 1
ATOM 941 C CA . MET A 1 122 ? 11.569 -11.270 -47.127 1.00 61.34 122 MET A CA 1
ATOM 942 C C . MET A 1 122 ? 11.871 -12.734 -46.776 1.00 61.34 122 MET A C 1
ATOM 944 O O . MET A 1 122 ? 11.519 -13.615 -47.556 1.00 61.34 122 MET A O 1
ATOM 948 N N . VAL A 1 123 ? 12.506 -13.007 -45.632 1.00 58.81 123 VAL A N 1
ATOM 949 C CA . VAL A 1 123 ? 12.951 -14.367 -45.266 1.00 58.81 123 VAL A CA 1
ATOM 950 C C . VAL A 1 123 ? 11.923 -15.126 -44.422 1.00 58.81 123 VAL A C 1
ATOM 952 O O . VAL A 1 123 ? 11.849 -16.348 -44.523 1.00 58.81 123 VAL A O 1
ATOM 955 N N . ALA A 1 124 ? 11.115 -14.443 -43.604 1.00 59.69 124 ALA A N 1
ATOM 956 C CA . ALA A 1 124 ? 10.266 -15.118 -42.617 1.00 59.69 124 ALA A CA 1
ATOM 957 C C . ALA A 1 124 ? 8.782 -14.707 -42.616 1.00 59.69 124 ALA A C 1
ATOM 959 O O . ALA A 1 124 ? 7.994 -15.265 -41.851 1.00 59.69 124 ALA A O 1
ATOM 960 N N . GLY A 1 125 ? 8.383 -13.763 -43.474 1.00 66.50 125 GLY A N 1
ATOM 961 C CA . GLY A 1 125 ? 7.007 -13.271 -43.555 1.00 66.50 125 GLY A CA 1
ATOM 962 C C . GLY A 1 125 ? 6.620 -12.298 -42.430 1.00 66.50 125 GLY A C 1
ATOM 963 O O . GLY A 1 125 ? 7.279 -12.183 -41.397 1.00 66.50 125 GLY A O 1
ATOM 964 N N . LYS A 1 126 ? 5.507 -11.574 -42.628 1.00 65.62 126 LYS A N 1
ATOM 965 C CA . LYS A 1 126 ? 5.044 -10.495 -41.726 1.00 65.62 126 LYS A CA 1
ATOM 966 C C . LYS A 1 126 ? 4.731 -10.952 -40.296 1.00 65.62 126 LYS A C 1
ATOM 968 O O . LYS A 1 126 ? 4.857 -10.158 -39.370 1.00 65.62 126 LYS A O 1
ATOM 973 N N . SER A 1 127 ? 4.347 -12.212 -40.092 1.00 65.19 127 SER A N 1
ATOM 974 C CA . SER A 1 127 ? 4.078 -12.760 -38.755 1.00 65.19 127 SER A CA 1
ATOM 975 C C . SER A 1 127 ? 5.334 -12.802 -37.883 1.00 65.19 127 SER A C 1
ATOM 977 O O . SER A 1 127 ? 5.259 -12.499 -36.693 1.00 65.19 127 SER A O 1
ATOM 979 N N . ASN A 1 128 ? 6.494 -13.108 -38.470 1.00 65.44 128 ASN A N 1
ATOM 980 C CA . ASN A 1 128 ? 7.747 -13.171 -37.725 1.00 65.44 128 ASN A CA 1
ATOM 981 C C . ASN A 1 128 ? 8.304 -11.774 -37.416 1.00 65.44 128 ASN A C 1
ATOM 983 O O . ASN A 1 128 ? 8.950 -11.589 -36.390 1.00 65.44 128 ASN A O 1
ATOM 987 N N . LEU A 1 129 ? 7.982 -10.780 -38.252 1.00 67.12 129 LEU A N 1
ATOM 988 C CA . LEU A 1 129 ? 8.279 -9.371 -37.983 1.00 67.12 129 LEU A CA 1
ATOM 989 C C . LEU A 1 129 ? 7.494 -8.845 -36.772 1.00 67.12 129 LEU A C 1
ATOM 991 O O . LEU A 1 129 ? 8.044 -8.156 -35.920 1.00 67.12 129 LEU A O 1
ATOM 995 N N . VAL A 1 130 ? 6.208 -9.189 -36.665 1.00 70.38 130 VAL A N 1
ATOM 996 C CA . VAL A 1 130 ? 5.394 -8.800 -35.503 1.00 70.38 130 VAL A CA 1
ATOM 997 C C . VAL A 1 130 ? 5.901 -9.496 -34.242 1.00 70.38 130 VAL A C 1
ATOM 999 O O . VAL A 1 130 ? 6.018 -8.857 -33.201 1.00 70.38 130 VAL A O 1
ATOM 1002 N N . ALA A 1 131 ? 6.255 -10.781 -34.331 1.00 70.88 131 ALA A N 1
ATOM 1003 C CA . ALA A 1 131 ? 6.828 -11.513 -33.205 1.00 70.88 131 ALA A CA 1
ATOM 1004 C C . ALA A 1 131 ? 8.175 -10.923 -32.752 1.00 70.88 131 ALA A C 1
ATOM 1006 O O . ALA A 1 131 ? 8.401 -10.788 -31.548 1.00 70.88 131 ALA A O 1
ATOM 1007 N N . SER A 1 132 ? 9.046 -10.527 -33.687 1.00 69.00 132 SER A N 1
ATOM 1008 C CA . SER A 1 132 ? 10.332 -9.909 -33.355 1.00 69.00 132 SER A CA 1
ATOM 1009 C C . SER A 1 132 ? 10.160 -8.514 -32.756 1.00 69.00 132 SER A C 1
ATOM 1011 O O . SER A 1 132 ? 10.786 -8.231 -31.742 1.00 69.00 132 SER A O 1
ATOM 1013 N N . GLN A 1 133 ? 9.256 -7.684 -33.282 1.00 73.25 133 GLN A N 1
ATOM 1014 C CA . GLN A 1 133 ? 8.936 -6.374 -32.700 1.00 73.25 133 GLN A CA 1
ATOM 1015 C C . GLN A 1 133 ? 8.326 -6.494 -31.299 1.00 73.25 133 GLN A C 1
ATOM 1017 O O . GLN A 1 133 ? 8.691 -5.738 -30.400 1.00 73.25 133 GLN A O 1
ATOM 1022 N N . LEU A 1 134 ? 7.433 -7.467 -31.085 1.00 74.12 134 LEU A N 1
ATOM 1023 C CA . LEU A 1 134 ? 6.841 -7.722 -29.771 1.00 74.12 134 LEU A CA 1
ATOM 1024 C C . LEU A 1 134 ? 7.908 -8.167 -28.767 1.00 74.12 134 LEU A C 1
ATOM 1026 O O . LEU A 1 134 ? 7.930 -7.700 -27.630 1.00 74.12 134 LEU A O 1
ATOM 1030 N N . ARG A 1 135 ? 8.813 -9.048 -29.206 1.00 73.81 135 ARG A N 1
ATOM 1031 C CA . ARG A 1 135 ? 9.943 -9.515 -28.406 1.00 73.81 135 ARG A CA 1
ATOM 1032 C C . ARG A 1 135 ? 10.899 -8.373 -28.074 1.00 73.81 135 ARG A C 1
ATOM 1034 O O . ARG A 1 135 ? 11.283 -8.262 -26.921 1.00 73.81 135 ARG A O 1
ATOM 1041 N N . HIS A 1 136 ? 11.220 -7.504 -29.027 1.00 73.44 136 HIS A N 1
ATOM 1042 C CA . HIS A 1 136 ? 12.104 -6.363 -28.791 1.00 73.44 136 HIS A CA 1
ATOM 1043 C C . HIS A 1 136 ? 11.463 -5.331 -27.853 1.00 73.44 136 HIS A C 1
ATOM 1045 O O . HIS A 1 136 ? 12.109 -4.840 -26.933 1.00 73.44 136 HIS A O 1
ATOM 1051 N N . GLY A 1 137 ? 10.160 -5.064 -28.005 1.00 69.38 137 GLY A N 1
ATOM 1052 C CA . GLY A 1 137 ? 9.409 -4.229 -27.062 1.00 69.38 137 GLY A CA 1
ATOM 1053 C C . GLY A 1 137 ? 9.346 -4.837 -25.656 1.00 69.38 137 GLY A C 1
ATOM 1054 O O . GLY A 1 137 ? 9.431 -4.117 -24.662 1.00 69.38 137 GLY A O 1
ATOM 1055 N N . TRP A 1 138 ? 9.251 -6.166 -25.562 1.00 72.88 138 TRP A N 1
ATOM 1056 C CA . TRP A 1 138 ? 9.341 -6.891 -24.297 1.00 72.88 138 TRP A CA 1
ATOM 1057 C C . TRP A 1 138 ? 10.745 -6.806 -23.693 1.00 72.88 138 TRP A C 1
ATOM 1059 O O . TRP A 1 138 ? 10.884 -6.443 -22.533 1.00 72.88 138 TRP A O 1
ATOM 1069 N N . GLU A 1 139 ? 11.792 -7.070 -24.470 1.00 71.62 139 GLU A N 1
ATOM 1070 C CA . GLU A 1 139 ? 13.193 -6.938 -24.052 1.00 71.62 139 GLU A CA 1
ATOM 1071 C C . GLU A 1 139 ? 13.501 -5.511 -23.573 1.00 71.62 139 GLU A C 1
ATOM 1073 O O . GLU A 1 139 ? 14.142 -5.347 -22.538 1.00 71.62 139 GLU A O 1
ATOM 1078 N N . ALA A 1 140 ? 12.951 -4.485 -24.230 1.00 68.81 140 ALA A N 1
ATOM 1079 C CA . ALA A 1 140 ? 13.091 -3.087 -23.826 1.00 68.81 140 ALA A CA 1
ATOM 1080 C C . ALA A 1 140 ? 12.464 -2.782 -22.449 1.00 68.81 140 ALA A C 1
ATOM 1082 O O . ALA A 1 140 ? 13.002 -1.969 -21.697 1.00 68.81 140 ALA A O 1
ATOM 1083 N N . LEU A 1 141 ? 11.370 -3.456 -22.070 1.00 70.56 141 LEU A N 1
ATOM 1084 C CA . LEU A 1 141 ? 10.763 -3.345 -20.729 1.00 70.56 141 LEU A CA 1
ATOM 1085 C C . LEU A 1 141 ? 11.645 -3.961 -19.631 1.00 70.56 141 LEU A C 1
ATOM 1087 O O . LEU A 1 141 ? 11.575 -3.547 -18.468 1.00 70.56 141 LEU A O 1
ATOM 1091 N N . TRP A 1 142 ? 12.477 -4.931 -20.007 1.00 69.44 142 TRP A N 1
ATOM 1092 C CA . TRP A 1 142 ? 13.458 -5.589 -19.146 1.00 69.44 142 TRP A CA 1
ATOM 1093 C C . TRP A 1 142 ? 14.875 -5.038 -19.337 1.00 69.44 142 TRP A C 1
ATOM 1095 O O . TRP A 1 142 ? 15.817 -5.561 -18.746 1.00 69.44 142 TRP A O 1
ATOM 1105 N N . ALA A 1 143 ? 15.045 -3.974 -20.124 1.00 71.81 143 ALA A N 1
ATOM 1106 C CA . ALA A 1 143 ? 16.335 -3.335 -20.307 1.00 71.81 143 ALA A CA 1
ATOM 1107 C C . ALA A 1 143 ? 16.715 -2.532 -19.046 1.00 71.81 143 ALA A C 1
ATOM 1109 O O . ALA A 1 143 ? 15.841 -1.924 -18.417 1.00 71.81 143 ALA A O 1
ATOM 1110 N N . PRO A 1 144 ? 18.012 -2.447 -18.692 1.00 63.72 144 PRO A N 1
ATOM 1111 C CA . PRO A 1 144 ? 18.496 -1.799 -17.469 1.00 63.72 144 PRO A CA 1
ATOM 1112 C C . PRO A 1 144 ? 17.927 -0.399 -17.158 1.00 63.72 144 PRO A C 1
ATOM 1114 O O . PRO A 1 144 ? 17.656 -0.138 -15.981 1.00 63.72 144 PRO A O 1
ATOM 1117 N N . PRO A 1 145 ? 17.705 0.509 -18.138 1.00 70.69 145 PRO A N 1
ATOM 1118 C CA . PRO A 1 145 ? 17.139 1.825 -17.835 1.00 70.69 145 PRO A CA 1
ATOM 1119 C C . PRO A 1 145 ? 15.650 1.785 -17.447 1.00 70.69 145 PRO A C 1
ATOM 1121 O O . PRO A 1 145 ? 15.215 2.618 -16.653 1.00 70.69 145 PRO A O 1
ATOM 1124 N N . ALA A 1 146 ? 14.871 0.828 -17.965 1.00 71.38 146 ALA A N 1
ATOM 1125 C CA . ALA A 1 146 ? 13.422 0.730 -17.745 1.00 71.38 146 ALA A CA 1
ATOM 1126 C C . ALA A 1 146 ? 13.030 -0.282 -16.647 1.00 71.38 146 ALA A C 1
ATOM 1128 O O . ALA A 1 146 ? 11.976 -0.135 -16.024 1.00 71.38 146 ALA A O 1
ATOM 1129 N N . LEU A 1 147 ? 13.905 -1.254 -16.359 1.00 74.88 147 LEU A N 1
ATOM 1130 C CA . LEU A 1 147 ? 13.728 -2.330 -15.374 1.00 74.88 147 LEU A CA 1
ATOM 1131 C C . LEU A 1 147 ? 13.252 -1.864 -13.980 1.00 74.88 147 LEU A C 1
ATOM 1133 O O . LEU A 1 147 ? 12.300 -2.438 -13.445 1.00 74.88 147 LEU A O 1
ATOM 1137 N N . PRO A 1 148 ? 13.849 -0.832 -13.343 1.00 72.25 148 PRO A N 1
ATOM 1138 C CA . PRO A 1 148 ? 13.400 -0.424 -12.011 1.00 72.25 148 PRO A CA 1
ATOM 1139 C C . PRO A 1 148 ? 11.969 0.133 -12.026 1.00 72.25 148 PRO A C 1
ATOM 1141 O O . PRO A 1 148 ? 11.220 -0.067 -11.069 1.00 72.25 148 PRO A O 1
ATOM 1144 N N . TRP A 1 149 ? 11.565 0.792 -13.115 1.00 71.81 149 TRP A N 1
ATOM 1145 C CA . TRP A 1 149 ? 10.215 1.332 -13.260 1.00 71.81 149 TRP A CA 1
ATOM 1146 C C . TRP A 1 149 ? 9.186 0.228 -13.506 1.00 71.81 149 TRP A C 1
ATOM 1148 O O . TRP A 1 149 ? 8.129 0.224 -12.873 1.00 71.81 149 TRP A O 1
ATOM 1158 N N . THR A 1 150 ? 9.500 -0.748 -14.363 1.00 76.38 150 THR A N 1
ATOM 1159 C CA . THR A 1 150 ? 8.608 -1.886 -14.630 1.00 76.38 150 THR A CA 1
ATOM 1160 C C . THR A 1 150 ? 8.375 -2.733 -13.384 1.00 76.38 150 THR A C 1
ATOM 1162 O O . THR A 1 150 ? 7.226 -3.078 -13.104 1.00 76.38 150 THR A O 1
ATOM 1165 N N . LEU A 1 151 ? 9.406 -2.984 -12.570 1.00 77.94 151 LEU A N 1
ATOM 1166 C CA . LEU A 1 151 ? 9.246 -3.672 -11.282 1.00 77.94 151 LEU A CA 1
ATOM 1167 C C . LEU A 1 151 ? 8.351 -2.899 -10.304 1.00 77.94 151 LEU A C 1
ATOM 1169 O O . LEU A 1 151 ? 7.516 -3.502 -9.629 1.00 77.94 151 LEU A O 1
ATOM 1173 N N . LEU A 1 152 ? 8.486 -1.571 -10.247 1.00 76.19 152 LEU A N 1
ATOM 1174 C CA . LEU A 1 152 ? 7.682 -0.726 -9.363 1.00 76.19 152 LEU A CA 1
ATOM 1175 C C . LEU A 1 152 ? 6.207 -0.707 -9.789 1.00 76.19 152 LEU A C 1
ATOM 1177 O O . LEU A 1 152 ? 5.319 -0.898 -8.955 1.00 76.19 152 LEU A O 1
ATOM 1181 N N . VAL A 1 153 ? 5.938 -0.549 -11.088 1.00 79.44 153 VAL A N 1
ATOM 1182 C CA . VAL A 1 153 ? 4.577 -0.606 -11.645 1.00 79.44 153 VAL A CA 1
ATOM 1183 C C . VAL A 1 153 ? 3.956 -1.987 -11.428 1.00 79.44 153 VAL A C 1
ATOM 1185 O O . VAL A 1 153 ? 2.801 -2.074 -11.010 1.00 79.44 153 VAL A O 1
ATOM 1188 N N . LEU A 1 154 ? 4.715 -3.064 -11.647 1.00 79.38 154 LEU A N 1
ATOM 1189 C CA . LEU A 1 154 ? 4.235 -4.430 -11.438 1.00 79.38 154 LEU A CA 1
ATOM 1190 C C . LEU A 1 154 ? 3.904 -4.688 -9.962 1.00 79.38 154 LEU A C 1
ATOM 1192 O O . LEU A 1 154 ? 2.857 -5.261 -9.663 1.00 79.38 154 LEU A O 1
ATOM 1196 N N . ALA A 1 155 ? 4.745 -4.215 -9.039 1.00 79.75 155 ALA A N 1
ATOM 1197 C CA . ALA A 1 155 ? 4.505 -4.331 -7.603 1.00 79.75 155 ALA A CA 1
ATOM 1198 C C . ALA A 1 155 ? 3.254 -3.558 -7.161 1.00 79.75 155 ALA A C 1
ATOM 1200 O O . ALA A 1 155 ? 2.439 -4.092 -6.407 1.00 79.75 155 ALA A O 1
ATOM 1201 N N . LEU A 1 156 ? 3.057 -2.335 -7.668 1.00 79.8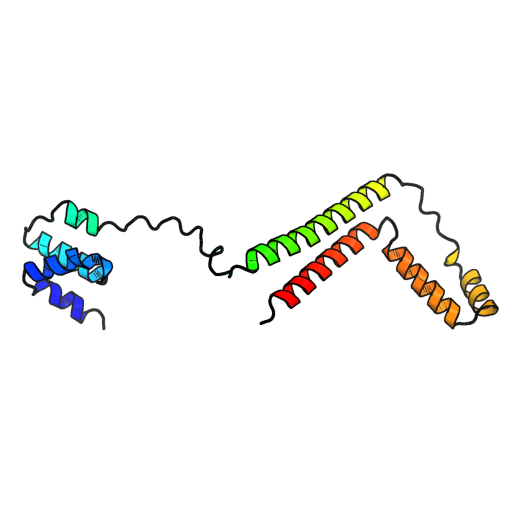8 156 LEU A N 1
ATOM 1202 C CA . LEU A 1 156 ? 1.844 -1.549 -7.419 1.00 79.88 156 LEU A CA 1
ATOM 1203 C C . LEU A 1 156 ? 0.596 -2.236 -7.983 1.00 79.88 156 LEU A C 1
ATOM 1205 O O . LEU A 1 156 ? -0.428 -2.303 -7.300 1.00 79.88 156 LEU A O 1
ATOM 1209 N N . ALA A 1 157 ? 0.678 -2.776 -9.200 1.00 81.56 157 ALA A N 1
ATOM 1210 C CA . ALA A 1 157 ? -0.424 -3.491 -9.833 1.00 81.56 157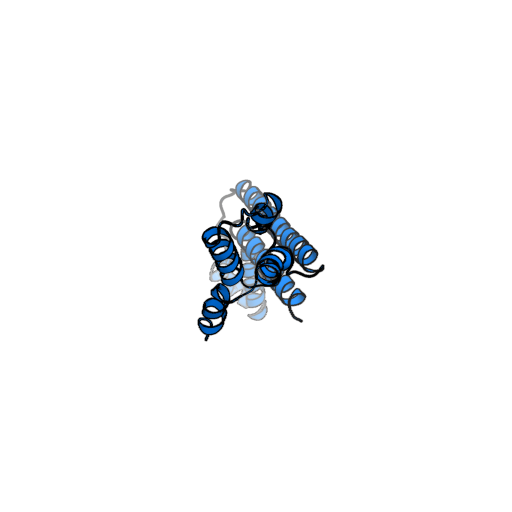 ALA A CA 1
ATOM 1211 C C . ALA A 1 157 ? -0.798 -4.759 -9.050 1.00 81.56 157 ALA A C 1
ATOM 1213 O O . ALA A 1 157 ? -1.981 -4.978 -8.780 1.00 81.56 157 ALA A O 1
ATOM 1214 N N . LEU A 1 158 ? 0.190 -5.555 -8.620 1.00 80.94 158 LEU A N 1
ATOM 1215 C CA . LEU A 1 158 ? -0.041 -6.749 -7.801 1.00 80.94 158 LEU A CA 1
ATOM 1216 C C . LEU A 1 158 ? -0.647 -6.392 -6.442 1.00 80.94 158 LEU A C 1
ATOM 1218 O O . LEU A 1 158 ? -1.622 -7.013 -6.022 1.00 80.94 158 LEU A O 1
ATOM 1222 N N . ALA A 1 159 ? -0.096 -5.379 -5.769 1.00 79.56 159 ALA A N 1
ATOM 1223 C CA . ALA A 1 159 ? -0.600 -4.905 -4.485 1.00 79.56 159 ALA A CA 1
ATOM 1224 C C . ALA A 1 159 ? -2.049 -4.406 -4.607 1.00 79.56 159 ALA A C 1
ATOM 1226 O O . ALA A 1 159 ? -2.904 -4.781 -3.804 1.00 79.56 159 ALA A O 1
ATOM 1227 N N . GLY A 1 160 ? -2.352 -3.621 -5.645 1.00 77.00 160 GLY A N 1
ATOM 1228 C CA . GLY A 1 160 ? -3.699 -3.123 -5.920 1.00 77.00 160 GLY A CA 1
ATOM 1229 C C . GLY A 1 160 ? -4.692 -4.233 -6.274 1.00 77.00 160 GLY A C 1
ATOM 1230 O O . GLY A 1 160 ? -5.828 -4.223 -5.790 1.00 77.00 160 GLY A O 1
ATOM 1231 N N . ALA A 1 161 ? -4.274 -5.217 -7.075 1.00 81.75 161 ALA A N 1
ATOM 1232 C CA . ALA A 1 161 ? -5.091 -6.379 -7.419 1.00 81.75 161 ALA A CA 1
ATOM 1233 C C . ALA A 1 161 ? -5.384 -7.242 -6.185 1.00 81.75 161 ALA A C 1
ATOM 1235 O O . ALA A 1 161 ? -6.545 -7.560 -5.921 1.00 81.75 161 ALA A O 1
ATOM 1236 N N . PHE A 1 162 ? -4.359 -7.551 -5.388 1.00 79.50 162 PHE A N 1
ATOM 1237 C CA . PHE A 1 162 ? -4.503 -8.292 -4.137 1.00 79.50 162 PHE A CA 1
ATOM 1238 C C . PHE A 1 162 ? -5.433 -7.566 -3.161 1.00 79.50 162 PHE A C 1
ATOM 1240 O O . PHE A 1 162 ? -6.355 -8.172 -2.610 1.00 79.50 162 PHE A O 1
ATOM 1247 N N . TRP A 1 163 ? -5.253 -6.254 -2.998 1.00 77.38 163 TRP A N 1
ATOM 1248 C CA . TRP A 1 163 ? -6.130 -5.429 -2.173 1.00 77.38 163 TRP A CA 1
ATOM 1249 C C . TRP A 1 163 ? -7.582 -5.499 -2.653 1.00 77.38 163 TRP A C 1
ATOM 1251 O O . TRP A 1 163 ? -8.479 -5.771 -1.859 1.00 77.38 163 TRP A O 1
ATOM 1261 N N . ARG A 1 164 ? -7.841 -5.328 -3.955 1.00 82.12 164 ARG A N 1
ATOM 1262 C CA . ARG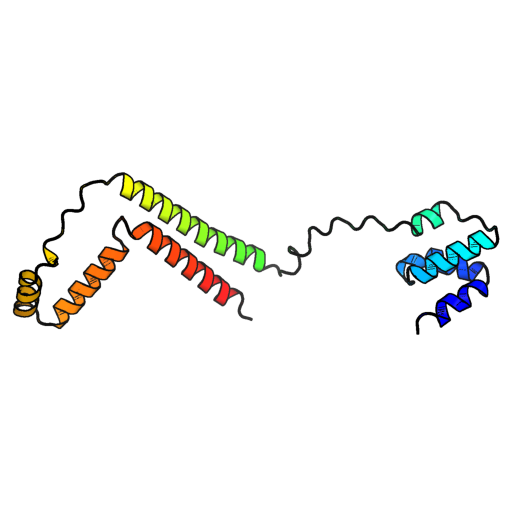 A 1 164 ? -9.204 -5.423 -4.502 1.00 82.12 164 AR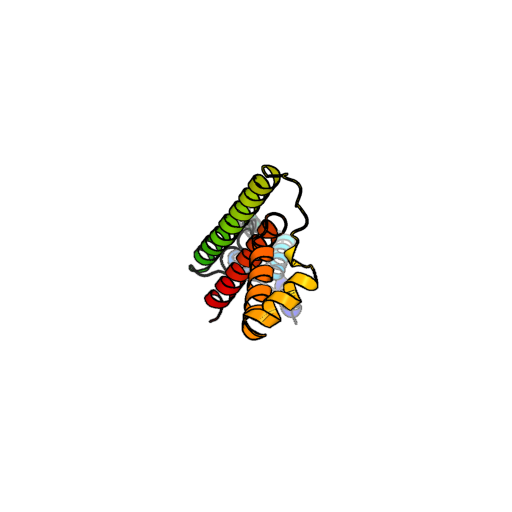G A CA 1
ATOM 1263 C C . ARG A 1 164 ? -9.832 -6.799 -4.310 1.00 82.12 164 ARG A C 1
ATOM 1265 O O . ARG A 1 164 ? -11.015 -6.862 -4.005 1.00 82.12 164 ARG A O 1
ATOM 1272 N N . VAL A 1 165 ? -9.082 -7.880 -4.500 1.00 82.50 165 VAL A N 1
ATOM 1273 C CA . VAL A 1 165 ? -9.610 -9.244 -4.327 1.00 82.50 165 VAL A CA 1
ATOM 1274 C C . VAL A 1 165 ? -9.934 -9.516 -2.860 1.00 82.50 165 VAL A C 1
ATOM 1276 O O . VAL A 1 165 ? -10.962 -10.108 -2.562 1.00 82.50 165 VAL A O 1
ATOM 1279 N N . THR A 1 166 ? -9.090 -9.051 -1.939 1.00 77.25 166 THR A N 1
ATOM 1280 C CA . THR A 1 166 ? -9.247 -9.323 -0.500 1.00 77.25 166 THR A CA 1
ATOM 1281 C C . THR A 1 166 ? -10.228 -8.399 0.221 1.00 77.25 166 THR A C 1
ATOM 1283 O O . THR A 1 166 ? -10.681 -8.741 1.311 1.00 77.25 166 THR A O 1
ATOM 1286 N N . THR A 1 167 ? -10.556 -7.241 -0.359 1.00 72.69 167 THR A N 1
ATOM 1287 C CA . THR A 1 167 ? -11.512 -6.267 0.207 1.00 72.69 167 THR A CA 1
ATOM 1288 C C . THR A 1 167 ? -12.903 -6.317 -0.422 1.00 72.69 167 THR A C 1
ATOM 1290 O O . THR A 1 167 ? -13.802 -5.628 0.058 1.00 72.69 167 THR A O 1
ATOM 1293 N N . ARG A 1 168 ? -13.109 -7.122 -1.472 1.00 64.69 168 ARG A N 1
ATOM 1294 C CA . ARG A 1 168 ? -14.447 -7.385 -2.015 1.00 64.69 168 ARG A CA 1
ATOM 1295 C C . ARG A 1 168 ? -15.223 -8.325 -1.070 1.00 64.69 168 ARG A C 1
ATOM 1297 O O . ARG A 1 168 ? -14.650 -9.345 -0.687 1.00 64.69 168 ARG A O 1
ATOM 1304 N N . PRO A 1 169 ? -16.455 -7.959 -0.663 1.00 54.22 169 PRO A N 1
ATOM 1305 C CA . PRO A 1 169 ? -17.301 -8.764 0.221 1.00 54.22 169 PRO A CA 1
ATOM 1306 C C . PRO A 1 169 ? -17.814 -10.040 -0.452 1.00 54.22 169 PRO A C 1
ATOM 1308 O O . PRO A 1 169 ? -17.965 -10.034 -1.697 1.00 54.22 169 PRO A O 1
#